Protein AF-A0A3D8L583-F1 (afdb_monomer_lite)

Sequence (88 aa):
MHFIIDTAKVVEVFCFIDDFCKEVQEYFASHPLPKGLSEKHPAGRRPALSESEVLTILTLYHLSGFKCFEYYYERLVLGELKNDRLRH

Secondary structure (DSSP, 8-state):
------HHHHHHHHHHHHHHHHHHHHHHHHSPPPTTS------SS--SS-HHHHHHHHHHHHHHT-S-HHHHIIIIIIIIIHHHTT--

pLDDT: mean 82.74, std 15.26, range [38.44, 97.69]

Foldseek 3Di:
DPPPDDVVVLVVLLVVLVVVVVVVVVVCVVVPDPPPPPPPPPPVDDDPDDPSRVVSLVVCVVVVPDPDSVVSCVCPVVNPVVVVVVVD

Structure (mmCIF, N/CA/C/O backbone):
data_AF-A0A3D8L583-F1
#
_entry.id   AF-A0A3D8L583-F1
#
loop_
_atom_site.group_PDB
_atom_site.id
_atom_site.type_symbol
_atom_site.label_atom_id
_atom_site.label_alt_id
_atom_site.label_comp_id
_atom_site.label_asym_id
_atom_site.label_entity_id
_atom_site.label_seq_id
_atom_site.pdbx_PDB_ins_code
_atom_site.Cartn_x
_atom_site.Cartn_y
_atom_site.Cartn_z
_atom_site.occupancy
_atom_site.B_iso_or_equiv
_atom_site.auth_seq_id
_atom_site.auth_comp_id
_atom_site.auth_asym_id
_atom_site.auth_atom_id
_atom_site.pdbx_PDB_model_num
ATOM 1 N N . MET A 1 1 ? -15.841 7.367 17.463 1.00 42.56 1 MET A N 1
ATOM 2 C CA . MET A 1 1 ? -15.905 6.590 16.205 1.00 42.56 1 MET A CA 1
ATOM 3 C C . MET A 1 1 ? -15.085 5.329 16.379 1.00 42.56 1 MET A C 1
ATOM 5 O O . MET A 1 1 ? -13.863 5.417 16.445 1.00 42.56 1 MET A O 1
ATOM 9 N N . HIS A 1 2 ? -15.765 4.197 16.533 1.00 44.06 2 HIS A N 1
ATOM 10 C CA . HIS A 1 2 ? -15.171 2.872 16.415 1.00 44.06 2 HIS A CA 1
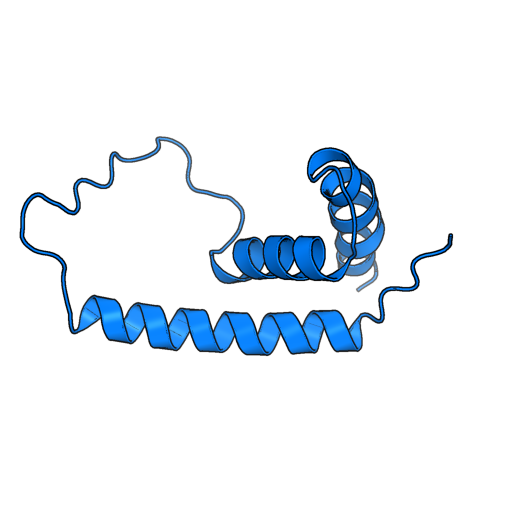ATOM 11 C C . HIS A 1 2 ? -15.243 2.535 14.924 1.00 44.06 2 HIS A C 1
ATOM 13 O O . HIS A 1 2 ? -16.334 2.383 14.380 1.00 44.06 2 HIS A O 1
ATOM 19 N N . PHE A 1 3 ? -14.108 2.603 14.235 1.00 55.22 3 PHE A N 1
ATOM 20 C CA . PHE A 1 3 ? -14.027 2.225 12.829 1.00 55.22 3 PHE A CA 1
ATOM 21 C C . PHE A 1 3 ? -13.938 0.697 12.839 1.00 55.22 3 PHE A C 1
ATOM 23 O O . PHE A 1 3 ? -12.857 0.151 13.022 1.00 55.22 3 PHE A O 1
ATOM 30 N N . ILE A 1 4 ? -15.081 0.009 12.777 1.00 58.09 4 ILE A N 1
ATOM 31 C CA . ILE A 1 4 ? -15.085 -1.444 12.582 1.00 58.09 4 ILE A CA 1
ATOM 32 C C . ILE A 1 4 ? -14.661 -1.646 11.136 1.00 58.09 4 ILE A C 1
ATOM 34 O O . ILE A 1 4 ? -15.457 -1.471 10.212 1.00 58.09 4 ILE A O 1
ATOM 38 N N . ILE A 1 5 ? -13.377 -1.914 10.941 1.00 68.31 5 ILE A N 1
ATOM 39 C CA . ILE A 1 5 ? -12.897 -2.394 9.661 1.00 68.31 5 ILE A CA 1
ATOM 40 C C . ILE A 1 5 ? -13.280 -3.855 9.571 1.00 68.31 5 ILE A C 1
ATOM 42 O O . ILE A 1 5 ? -12.873 -4.673 10.386 1.00 68.31 5 ILE A O 1
ATOM 46 N N . ASP A 1 6 ? -14.113 -4.151 8.585 1.00 82.19 6 ASP A N 1
ATOM 47 C CA . ASP A 1 6 ? -14.432 -5.514 8.215 1.00 82.19 6 ASP A CA 1
ATOM 48 C C . ASP A 1 6 ? -13.181 -6.146 7.592 1.00 82.19 6 ASP A C 1
ATOM 50 O O . ASP A 1 6 ? -12.798 -5.805 6.467 1.00 82.19 6 ASP A O 1
ATOM 54 N N . THR A 1 7 ? -12.523 -7.033 8.341 1.00 82.56 7 THR A N 1
ATOM 55 C CA . THR A 1 7 ? -11.310 -7.727 7.894 1.00 82.56 7 THR A CA 1
ATOM 56 C C . THR A 1 7 ? -11.540 -8.455 6.570 1.00 82.56 7 THR A C 1
ATOM 58 O O . THR A 1 7 ? -10.639 -8.472 5.734 1.00 82.56 7 THR A O 1
ATOM 61 N N . ALA A 1 8 ? -12.746 -8.975 6.305 1.00 87.81 8 ALA A N 1
ATOM 62 C CA . ALA A 1 8 ? -13.042 -9.638 5.036 1.00 87.81 8 ALA A CA 1
ATOM 63 C C . ALA A 1 8 ? -12.939 -8.668 3.849 1.00 87.81 8 ALA A C 1
ATOM 65 O O . ALA A 1 8 ? -12.362 -9.019 2.823 1.00 87.81 8 ALA A O 1
ATOM 66 N N . LYS A 1 9 ? -13.398 -7.421 4.014 1.00 88.12 9 LYS A N 1
ATOM 67 C CA . LYS A 1 9 ? -13.263 -6.379 2.981 1.00 88.12 9 LYS A CA 1
ATOM 68 C C . LYS A 1 9 ? -11.819 -5.942 2.782 1.00 88.12 9 LYS A C 1
ATOM 70 O O . LYS A 1 9 ? -11.423 -5.638 1.663 1.00 88.12 9 LYS A O 1
ATOM 75 N N . VAL A 1 10 ? -11.020 -5.902 3.850 1.00 89.19 10 VAL A N 1
ATOM 76 C CA . VAL A 1 10 ? -9.581 -5.612 3.734 1.00 89.19 10 VAL A CA 1
ATOM 77 C C . VAL A 1 10 ? -8.874 -6.705 2.949 1.00 89.19 10 VAL A C 1
ATOM 79 O O . VAL A 1 10 ? -8.084 -6.390 2.063 1.00 89.19 10 VAL A O 1
ATOM 82 N N . VAL A 1 11 ? -9.171 -7.970 3.250 1.00 91.44 11 VAL A N 1
ATOM 83 C CA . VAL A 1 11 ? -8.615 -9.116 2.524 1.00 91.44 11 VAL A CA 1
ATOM 84 C C . VAL A 1 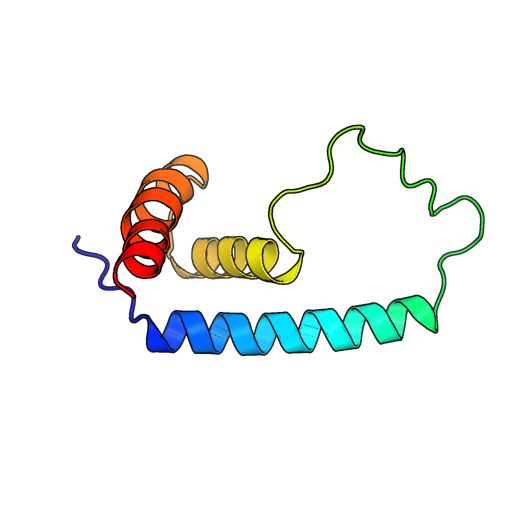11 ? -9.049 -9.084 1.061 1.00 91.44 11 VAL A C 1
ATOM 86 O O . VAL A 1 11 ? -8.208 -9.265 0.191 1.00 91.44 11 VAL A O 1
ATOM 89 N N . GLU A 1 12 ? -10.316 -8.782 0.778 1.00 93.19 12 GLU A N 1
ATOM 90 C CA . GLU A 1 12 ? -10.818 -8.633 -0.590 1.00 93.19 12 GLU A CA 1
ATOM 91 C C . GLU A 1 12 ? -10.044 -7.549 -1.359 1.00 93.19 12 GLU A C 1
ATOM 93 O O . GLU A 1 12 ? -9.501 -7.823 -2.428 1.00 93.19 12 GLU A O 1
ATOM 98 N N . VAL A 1 13 ? -9.908 -6.347 -0.785 1.00 93.25 13 VAL A N 1
ATOM 99 C CA . VAL A 1 13 ? -9.122 -5.251 -1.382 1.00 93.25 13 VAL A CA 1
ATOM 100 C C . VAL A 1 13 ? -7.663 -5.662 -1.589 1.00 93.25 13 VAL A C 1
ATOM 102 O O . VAL A 1 13 ? -7.100 -5.379 -2.646 1.00 93.25 13 VAL A O 1
ATOM 105 N N . PHE A 1 14 ? -7.055 -6.345 -0.615 1.00 94.38 14 PHE A N 1
ATOM 106 C CA . PHE A 1 14 ? -5.686 -6.842 -0.738 1.00 94.38 14 PHE A CA 1
ATOM 107 C C . PHE A 1 14 ? -5.552 -7.844 -1.888 1.00 94.38 14 PHE A C 1
ATOM 109 O O . PHE A 1 14 ? -4.634 -7.703 -2.685 1.00 94.38 14 PHE A O 1
ATOM 116 N N . CYS A 1 15 ? -6.466 -8.811 -2.018 1.00 96.25 15 CYS A N 1
ATOM 117 C CA . CYS A 1 15 ? -6.447 -9.787 -3.109 1.00 96.25 15 CYS A CA 1
ATOM 118 C C . CYS A 1 15 ? -6.521 -9.106 -4.480 1.00 96.25 15 CYS A C 1
ATOM 120 O O . CYS A 1 15 ? -5.695 -9.394 -5.342 1.00 96.25 15 CYS A O 1
ATOM 122 N N . PHE A 1 16 ? -7.436 -8.146 -4.658 1.00 97.00 16 PHE A N 1
ATOM 123 C CA . PHE A 1 16 ? -7.528 -7.380 -5.906 1.00 97.00 16 PHE A CA 1
ATOM 124 C C . PHE A 1 16 ? -6.237 -6.618 -6.225 1.00 97.00 16 PHE A C 1
ATOM 126 O O . PHE A 1 16 ? -5.797 -6.590 -7.373 1.00 97.00 16 PHE A O 1
ATOM 133 N N . ILE A 1 17 ? -5.622 -5.994 -5.219 1.00 97.69 17 ILE A N 1
ATOM 134 C CA . ILE A 1 17 ? -4.376 -5.241 -5.394 1.00 97.69 17 ILE A CA 1
ATOM 135 C C . ILE A 1 17 ? -3.195 -6.175 -5.667 1.00 97.69 17 ILE A C 1
ATOM 137 O O . ILE A 1 17 ? -2.332 -5.840 -6.473 1.00 97.69 17 ILE A O 1
ATOM 141 N N . ASP A 1 18 ? -3.135 -7.330 -5.010 1.00 96.75 18 ASP A N 1
ATOM 142 C CA . ASP A 1 18 ? -2.072 -8.310 -5.209 1.00 96.75 18 ASP A CA 1
ATOM 143 C C . ASP A 1 18 ?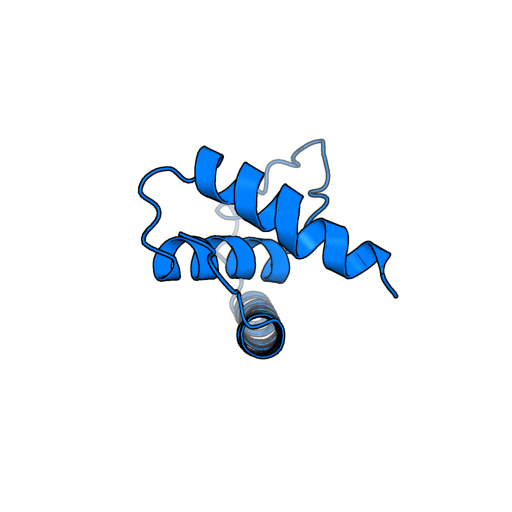 -2.101 -8.888 -6.628 1.00 96.75 18 ASP A C 1
ATOM 145 O O . ASP A 1 18 ? -1.059 -8.959 -7.282 1.00 96.75 18 ASP A O 1
ATOM 149 N N . ASP A 1 19 ? -3.288 -9.212 -7.145 1.00 97.50 19 ASP A N 1
ATOM 150 C CA . ASP A 1 19 ? -3.452 -9.664 -8.528 1.00 97.50 19 ASP A CA 1
ATOM 151 C C . ASP A 1 19 ? -3.129 -8.549 -9.531 1.00 97.50 19 ASP A C 1
ATOM 153 O O . ASP A 1 19 ? -2.358 -8.774 -10.466 1.00 97.50 19 ASP A O 1
ATOM 157 N N . PHE A 1 20 ? -3.575 -7.314 -9.271 1.00 96.94 20 PHE A N 1
ATOM 158 C CA . PHE A 1 20 ? -3.173 -6.147 -10.062 1.00 96.94 20 PHE A CA 1
ATOM 159 C C . PHE A 1 20 ? -1.647 -5.968 -10.102 1.00 96.94 20 PHE A C 1
ATOM 161 O O . PHE A 1 20 ? -1.077 -5.751 -11.170 1.00 96.94 20 PHE A O 1
ATOM 168 N N . CYS A 1 21 ? -0.957 -6.084 -8.963 1.00 95.88 21 CYS A N 1
ATOM 169 C CA . CYS A 1 21 ? 0.500 -5.974 -8.906 1.00 95.88 21 CYS A CA 1
ATOM 170 C C . CYS A 1 21 ? 1.194 -7.032 -9.771 1.00 95.88 21 CYS A C 1
ATOM 172 O O . CYS A 1 21 ? 2.159 -6.699 -10.460 1.00 95.88 21 CYS A O 1
ATOM 174 N N . LYS A 1 22 ? 0.714 -8.283 -9.766 1.00 95.12 22 LYS A N 1
ATOM 175 C CA . LYS A 1 22 ? 1.271 -9.358 -10.608 1.00 95.12 22 LYS A CA 1
ATOM 176 C C . LYS A 1 22 ? 1.116 -9.031 -12.089 1.00 95.12 22 LYS A C 1
ATOM 178 O O . LYS A 1 22 ? 2.106 -9.040 -12.818 1.00 95.12 22 LYS A O 1
ATOM 183 N N . GLU A 1 23 ? -0.093 -8.661 -12.511 1.00 96.56 23 GLU A N 1
ATOM 184 C CA . GLU A 1 23 ? -0.382 -8.303 -13.905 1.00 96.56 23 GLU A CA 1
ATOM 185 C C . GLU A 1 23 ? 0.458 -7.103 -14.369 1.00 96.56 23 GLU A C 1
ATOM 187 O O . GLU A 1 23 ? 1.022 -7.099 -15.465 1.00 96.56 23 GLU A O 1
ATOM 192 N N . VAL A 1 24 ? 0.610 -6.093 -13.510 1.00 94.06 24 VAL A N 1
ATOM 193 C CA . VAL A 1 24 ? 1.431 -4.910 -13.790 1.00 94.06 24 VAL A CA 1
ATOM 194 C C . VAL A 1 24 ? 2.914 -5.262 -13.892 1.00 94.06 24 VAL A C 1
ATOM 196 O O . VAL A 1 24 ? 3.608 -4.743 -14.770 1.00 94.06 24 VAL A O 1
ATOM 199 N N . GLN A 1 25 ? 3.420 -6.145 -13.030 1.00 92.12 25 GLN A N 1
ATOM 200 C CA . GLN A 1 25 ? 4.806 -6.604 -13.109 1.00 92.12 25 GLN A CA 1
ATOM 201 C C . GLN A 1 25 ? 5.074 -7.374 -14.409 1.00 92.12 25 GLN A C 1
ATOM 203 O O . GLN A 1 25 ? 6.090 -7.121 -15.062 1.00 92.12 25 GLN A O 1
ATOM 208 N N . GLU A 1 26 ? 4.156 -8.245 -14.834 1.00 93.88 26 GLU A N 1
ATOM 209 C CA . GLU A 1 26 ? 4.234 -8.941 -16.126 1.00 93.88 26 GLU A CA 1
ATOM 210 C C . GLU A 1 26 ? 4.182 -7.963 -17.311 1.00 93.88 26 GLU A C 1
ATOM 212 O O . GLU A 1 26 ? 4.967 -8.064 -18.265 1.00 93.88 26 GLU A O 1
ATOM 217 N N . TYR A 1 27 ? 3.310 -6.955 -17.232 1.00 93.94 27 TYR A N 1
ATOM 218 C CA . TYR A 1 27 ? 3.219 -5.903 -18.238 1.00 93.94 27 TYR A CA 1
ATOM 219 C C . TYR A 1 27 ? 4.525 -5.103 -18.349 1.00 93.94 27 TYR A C 1
ATOM 221 O O . TYR A 1 27 ? 5.045 -4.923 -19.450 1.00 93.94 27 TYR A O 1
ATOM 229 N N . PHE A 1 28 ? 5.116 -4.671 -17.233 1.00 89.50 28 PHE A N 1
ATOM 230 C CA . PHE A 1 28 ? 6.385 -3.935 -17.257 1.00 89.50 28 PHE A CA 1
ATOM 231 C C . PHE A 1 28 ? 7.575 -4.793 -17.692 1.00 89.50 28 PHE A C 1
ATOM 233 O O . PHE A 1 28 ? 8.494 -4.276 -18.327 1.00 89.50 28 PHE A O 1
ATOM 240 N N . ALA A 1 29 ? 7.565 -6.094 -17.393 1.00 89.44 29 ALA A N 1
ATOM 241 C CA . ALA A 1 29 ? 8.587 -7.016 -17.880 1.00 89.44 29 ALA A CA 1
ATOM 242 C C . ALA A 1 29 ? 8.544 -7.160 -19.412 1.00 89.44 29 ALA A C 1
ATOM 244 O O . ALA A 1 29 ? 9.593 -7.248 -20.051 1.00 89.44 29 ALA A O 1
ATOM 245 N N . SER A 1 30 ? 7.344 -7.141 -20.003 1.00 92.56 30 SER A N 1
ATOM 246 C CA . SER A 1 30 ? 7.147 -7.175 -21.459 1.00 92.56 30 SER A CA 1
ATOM 247 C C . SER A 1 30 ? 7.293 -5.804 -22.140 1.00 92.56 30 SER A C 1
ATOM 249 O O . SER A 1 30 ? 7.576 -5.753 -23.337 1.00 92.56 30 SER A O 1
ATOM 251 N N . HIS A 1 31 ? 7.179 -4.703 -21.388 1.00 89.62 31 HIS A N 1
ATOM 252 C CA . HIS A 1 31 ? 7.286 -3.321 -21.874 1.00 89.62 31 HIS A CA 1
ATOM 253 C C . HIS A 1 31 ? 8.364 -2.536 -21.105 1.00 89.62 31 HIS A C 1
ATOM 255 O O . HIS A 1 31 ? 8.049 -1.594 -20.368 1.00 89.62 31 HIS A O 1
ATOM 261 N N . PRO A 1 32 ? 9.651 -2.905 -21.250 1.00 84.62 32 PRO A N 1
ATOM 262 C CA . PRO A 1 32 ? 10.722 -2.270 -20.499 1.00 84.62 32 PRO A CA 1
ATOM 263 C C . PRO A 1 32 ? 10.853 -0.790 -20.867 1.00 84.62 32 PRO A C 1
ATOM 265 O O . PRO A 1 32 ? 10.791 -0.403 -22.037 1.00 84.62 32 PRO A O 1
ATOM 268 N N . LEU A 1 33 ? 11.092 0.043 -19.852 1.00 81.31 33 LEU A N 1
ATOM 269 C CA . LEU A 1 33 ? 11.380 1.459 -20.056 1.00 81.31 33 LEU A CA 1
ATOM 270 C C . LEU A 1 33 ? 12.641 1.641 -20.924 1.00 81.31 33 LEU A C 1
ATOM 272 O O . LEU A 1 33 ? 13.571 0.828 -20.845 1.00 81.31 33 LEU A O 1
ATOM 276 N N . PRO A 1 34 ? 12.722 2.731 -21.711 1.00 83.94 34 PRO A N 1
ATOM 277 C CA . PRO A 1 34 ? 13.930 3.073 -22.450 1.00 83.94 34 PRO A CA 1
ATOM 278 C C . PRO A 1 34 ? 15.172 3.072 -21.547 1.00 83.94 34 PRO A C 1
ATOM 280 O O . PRO A 1 34 ? 15.142 3.542 -20.404 1.00 83.94 34 PRO A O 1
ATOM 283 N N . LYS A 1 35 ? 16.284 2.543 -22.071 1.00 75.69 35 LYS A N 1
ATOM 284 C CA . LYS A 1 35 ? 17.567 2.490 -21.355 1.00 75.69 35 LYS A CA 1
ATOM 285 C C . LYS A 1 35 ? 17.951 3.893 -20.860 1.00 75.69 35 LYS A C 1
ATOM 287 O O . LYS A 1 35 ? 17.919 4.841 -21.635 1.00 75.69 35 LYS A O 1
ATOM 292 N N . GLY A 1 36 ? 18.316 4.003 -19.580 1.00 72.38 36 GLY A N 1
ATOM 293 C CA . GLY A 1 36 ? 18.696 5.267 -18.928 1.00 72.38 36 GLY A CA 1
ATOM 294 C C . GLY A 1 36 ? 17.588 5.955 -18.118 1.00 72.38 36 GLY A C 1
ATOM 295 O O . GLY A 1 36 ? 17.891 6.845 -17.338 1.00 72.38 36 GLY A O 1
ATOM 296 N N . LEU A 1 37 ? 16.324 5.525 -18.234 1.00 69.19 37 LEU A N 1
ATOM 297 C CA . LEU A 1 37 ? 15.227 6.006 -17.369 1.00 69.19 37 LEU A CA 1
ATOM 298 C C . LEU A 1 37 ? 15.020 5.132 -16.123 1.00 69.19 37 LEU A C 1
ATOM 300 O O . LEU A 1 37 ? 14.423 5.565 -15.143 1.00 69.19 37 LEU A O 1
ATOM 304 N N . SER A 1 38 ? 15.524 3.896 -16.156 1.00 61.47 38 SER A N 1
ATOM 305 C CA . SER A 1 38 ? 15.474 2.936 -15.051 1.00 61.47 38 SER A CA 1
ATOM 306 C C . SER A 1 38 ? 16.775 2.945 -14.240 1.00 61.47 38 SER A C 1
ATOM 308 O O . SER A 1 38 ? 17.347 1.893 -13.948 1.00 61.47 38 SER A O 1
ATOM 310 N N . GLU A 1 39 ? 17.269 4.118 -13.855 1.00 58.75 39 GLU A N 1
ATOM 311 C CA . GLU A 1 39 ? 18.253 4.186 -12.775 1.00 58.75 39 GLU A CA 1
ATOM 312 C C . GLU A 1 39 ? 17.506 4.057 -11.446 1.00 58.75 39 GLU A C 1
ATOM 314 O O . GLU A 1 39 ? 17.209 5.028 -10.754 1.00 58.75 39 GLU A O 1
ATOM 319 N N . LYS A 1 40 ? 17.162 2.815 -11.077 1.00 62.59 40 LYS A N 1
ATOM 320 C CA . LYS A 1 40 ? 16.841 2.516 -9.681 1.00 62.59 40 LYS A CA 1
ATOM 321 C C . LYS A 1 40 ? 18.134 2.728 -8.903 1.00 62.59 40 LYS A C 1
ATOM 323 O O . LYS A 1 40 ? 18.961 1.821 -8.826 1.00 62.59 40 LYS A O 1
ATOM 328 N N . HIS A 1 41 ? 18.319 3.924 -8.347 1.00 63.31 41 HIS A N 1
ATOM 329 C CA . HIS A 1 41 ? 19.318 4.127 -7.309 1.00 63.31 41 HIS A CA 1
ATOM 330 C C . HIS A 1 41 ? 19.084 3.041 -6.257 1.00 63.31 41 HIS A C 1
ATOM 332 O O . HIS A 1 41 ? 17.961 2.942 -5.747 1.00 63.31 41 HIS A O 1
ATOM 338 N N . PRO A 1 42 ? 20.071 2.179 -5.965 1.00 61.47 42 PRO A N 1
ATOM 339 C CA . PRO A 1 42 ? 19.882 1.148 -4.969 1.00 61.47 42 PRO A CA 1
ATOM 340 C C . PRO A 1 42 ? 19.672 1.851 -3.633 1.00 61.47 42 PRO A C 1
ATOM 342 O O . PRO A 1 42 ? 20.612 2.350 -3.015 1.00 61.47 42 PRO A O 1
ATOM 345 N N . ALA A 1 43 ? 18.416 1.923 -3.194 1.00 62.72 43 ALA A N 1
ATOM 346 C CA . ALA A 1 43 ? 18.112 2.268 -1.824 1.00 62.72 43 ALA A CA 1
ATOM 347 C C . ALA A 1 43 ? 18.854 1.238 -0.967 1.00 62.72 43 ALA A C 1
ATOM 349 O O . ALA A 1 43 ? 18.600 0.038 -1.075 1.00 62.72 43 ALA A O 1
ATOM 350 N N . GLY A 1 44 ? 19.808 1.686 -0.145 1.00 73.00 44 GLY A N 1
ATOM 351 C CA . GLY A 1 44 ? 20.637 0.785 0.666 1.00 73.00 44 GLY A CA 1
ATOM 352 C C . GLY A 1 44 ? 19.823 -0.105 1.616 1.00 73.00 44 GLY A C 1
ATOM 353 O O . GLY A 1 44 ? 20.333 -1.095 2.133 1.00 73.00 44 GLY A O 1
ATOM 354 N N . ARG A 1 45 ? 18.538 0.216 1.817 1.00 76.62 45 ARG A N 1
ATOM 355 C CA . ARG A 1 45 ? 17.575 -0.565 2.585 1.00 76.62 45 ARG A CA 1
ATOM 356 C C . ARG A 1 45 ? 16.521 -1.176 1.666 1.00 76.62 45 ARG A C 1
ATOM 358 O O . ARG A 1 45 ? 15.797 -0.458 0.981 1.00 76.62 45 ARG A O 1
ATOM 365 N N . ARG A 1 46 ? 16.377 -2.500 1.735 1.00 77.62 46 ARG A N 1
ATOM 366 C CA . ARG A 1 46 ? 15.229 -3.199 1.146 1.00 77.62 46 ARG A CA 1
ATOM 367 C C . ARG A 1 46 ? 13.956 -2.826 1.923 1.00 77.62 46 ARG A C 1
ATOM 369 O O . ARG A 1 46 ? 13.986 -2.899 3.157 1.00 77.62 46 ARG A O 1
ATOM 376 N N . PRO A 1 47 ? 12.868 -2.414 1.249 1.00 81.69 47 PRO A N 1
ATOM 377 C CA . PRO A 1 47 ? 11.578 -2.211 1.899 1.00 81.69 47 PRO A CA 1
ATOM 378 C C . PRO A 1 47 ? 11.134 -3.480 2.632 1.00 81.69 47 PRO A C 1
ATOM 380 O O . PRO A 1 47 ? 11.372 -4.587 2.157 1.00 81.69 47 PRO A O 1
ATOM 383 N N . ALA A 1 48 ? 10.517 -3.313 3.803 1.00 85.94 48 ALA A N 1
ATOM 384 C CA . ALA A 1 48 ? 9.971 -4.432 4.575 1.00 85.94 48 ALA A CA 1
ATOM 385 C C . ALA A 1 48 ? 8.561 -4.837 4.114 1.00 85.94 48 ALA A C 1
ATOM 387 O O . ALA A 1 48 ? 8.122 -5.937 4.427 1.00 85.94 48 ALA A O 1
ATOM 388 N N . LEU A 1 49 ? 7.872 -3.941 3.403 1.00 89.69 49 LEU A N 1
ATOM 389 C CA . LEU A 1 49 ? 6.552 -4.164 2.826 1.00 89.69 49 LEU A CA 1
ATOM 390 C C . LEU A 1 49 ? 6.687 -4.393 1.322 1.00 89.69 49 LEU A C 1
ATOM 392 O O . LEU A 1 49 ? 7.487 -3.728 0.655 1.00 89.69 49 LEU A O 1
ATOM 396 N N . SER A 1 50 ? 5.885 -5.315 0.811 1.00 91.81 50 SER A N 1
ATOM 397 C CA . SER A 1 50 ? 5.671 -5.532 -0.617 1.00 91.81 50 SER A CA 1
ATOM 398 C C . SER A 1 50 ? 4.896 -4.375 -1.261 1.00 91.81 50 SER A C 1
ATOM 400 O O . SER A 1 50 ? 4.249 -3.575 -0.583 1.00 91.81 50 SER A O 1
ATOM 402 N N . GLU A 1 51 ? 4.949 -4.286 -2.593 1.00 92.56 51 GLU A N 1
ATOM 403 C CA . GLU A 1 51 ? 4.199 -3.281 -3.360 1.00 92.56 51 GLU A CA 1
ATOM 404 C C . GLU A 1 51 ? 2.684 -3.411 -3.127 1.00 92.56 51 GLU A C 1
ATOM 406 O O . GLU A 1 51 ? 2.017 -2.398 -2.912 1.00 92.56 51 GLU A O 1
ATOM 411 N N . SER A 1 52 ? 2.151 -4.640 -3.073 1.00 95.38 52 SER A N 1
ATOM 412 C CA . SER A 1 52 ? 0.730 -4.889 -2.807 1.00 95.38 52 SER A CA 1
ATOM 413 C C . SER A 1 52 ? 0.311 -4.470 -1.395 1.00 95.38 52 SER A C 1
ATOM 415 O O . SER A 1 52 ? -0.728 -3.826 -1.233 1.00 95.38 52 SER A O 1
ATOM 417 N N . GLU A 1 53 ? 1.133 -4.720 -0.369 1.00 92.38 53 GLU A N 1
ATOM 418 C CA . GLU A 1 53 ? 0.874 -4.231 0.996 1.00 92.38 53 GLU A CA 1
ATOM 419 C C . GLU A 1 53 ? 0.856 -2.696 1.061 1.00 92.38 53 GLU A C 1
ATOM 421 O O . GLU A 1 53 ? -0.054 -2.111 1.654 1.00 92.38 53 GLU A O 1
ATOM 426 N N . VAL A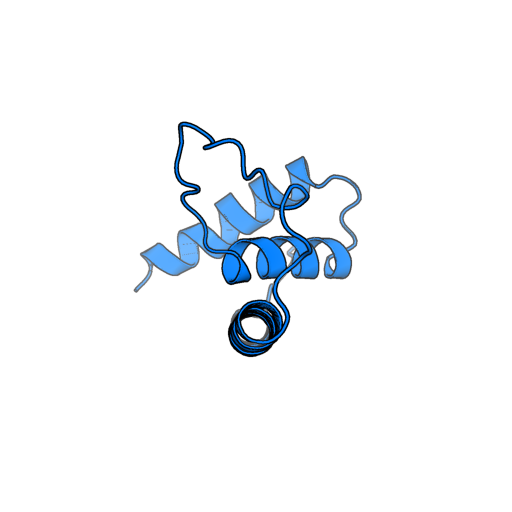 1 54 ? 1.826 -2.028 0.425 1.00 93.94 54 VAL A N 1
ATOM 427 C CA . VAL A 1 54 ? 1.890 -0.557 0.392 1.00 93.94 54 VAL A CA 1
ATOM 428 C C . VAL A 1 54 ? 0.666 0.025 -0.317 1.00 93.94 54 VAL A C 1
ATOM 430 O O . VAL A 1 54 ? 0.018 0.927 0.220 1.00 93.94 54 VAL A O 1
ATOM 433 N N . LEU A 1 55 ? 0.312 -0.501 -1.491 1.00 95.75 55 LEU A N 1
ATOM 434 C CA . LEU A 1 55 ? -0.855 -0.043 -2.245 1.00 95.75 55 LEU A CA 1
ATOM 435 C C . LEU A 1 55 ? -2.165 -0.299 -1.497 1.00 95.75 55 LEU A C 1
ATOM 437 O O . LEU A 1 55 ? -3.055 0.551 -1.528 1.00 95.75 55 LEU A O 1
ATOM 441 N N . THR A 1 56 ? -2.271 -1.408 -0.765 1.00 94.69 56 THR A N 1
ATOM 442 C CA . THR A 1 56 ? -3.439 -1.701 0.078 1.00 94.69 56 THR A CA 1
ATOM 443 C C . THR A 1 56 ? -3.578 -0.678 1.199 1.00 94.69 56 THR A C 1
ATOM 445 O O . THR A 1 56 ? -4.650 -0.101 1.377 1.00 94.69 56 THR A O 1
ATOM 448 N N . ILE A 1 57 ? -2.486 -0.374 1.909 1.00 93.81 57 ILE A N 1
ATOM 449 C CA . ILE A 1 57 ? -2.469 0.640 2.973 1.00 93.81 57 ILE A CA 1
ATOM 450 C C . ILE A 1 57 ? -2.903 2.010 2.436 1.00 93.81 57 ILE A C 1
ATOM 452 O O . ILE A 1 57 ? -3.704 2.687 3.085 1.00 93.81 57 ILE A O 1
ATOM 456 N N . LEU A 1 58 ? -2.402 2.409 1.265 1.00 95.25 58 LEU A N 1
ATOM 457 C CA . LEU A 1 58 ? -2.745 3.683 0.627 1.00 95.25 58 LEU A CA 1
ATOM 458 C C . LEU A 1 58 ? -4.196 3.715 0.139 1.00 95.25 58 LEU A C 1
ATOM 460 O O . LEU A 1 58 ? -4.902 4.697 0.358 1.00 95.25 58 LEU A O 1
ATOM 464 N N . THR A 1 59 ? -4.671 2.635 -0.476 1.00 94.44 59 THR A N 1
ATOM 465 C CA . THR A 1 59 ? -6.056 2.535 -0.955 1.00 94.44 59 THR A CA 1
ATOM 466 C C . THR A 1 59 ? -7.032 2.658 0.210 1.00 94.44 59 THR A C 1
ATOM 468 O O . THR A 1 59 ? -7.942 3.485 0.181 1.00 94.44 59 THR A O 1
ATOM 471 N N . LEU A 1 60 ? -6.794 1.912 1.289 1.00 92.12 60 LEU A N 1
ATOM 472 C CA . LEU A 1 60 ? -7.598 1.994 2.505 1.00 92.12 60 LEU A CA 1
ATOM 473 C C . LEU A 1 60 ? -7.524 3.382 3.156 1.00 92.12 60 LEU A C 1
ATOM 475 O O . LEU A 1 60 ? -8.548 3.873 3.628 1.00 92.12 60 LEU A O 1
ATOM 479 N N . TYR A 1 61 ? -6.372 4.060 3.121 1.00 93.31 61 TYR A N 1
ATOM 480 C CA . TYR A 1 61 ? -6.267 5.448 3.577 1.00 93.31 61 TYR A CA 1
ATOM 481 C C . TYR A 1 61 ? -7.224 6.361 2.804 1.00 93.31 61 TYR A C 1
ATOM 483 O O . TYR A 1 61 ? -8.028 7.066 3.417 1.00 93.31 61 TYR A O 1
ATOM 491 N N . HIS A 1 62 ? -7.208 6.295 1.473 1.00 92.38 62 HIS A N 1
ATOM 492 C CA . HIS A 1 62 ? -8.086 7.111 0.635 1.00 92.38 62 HIS A CA 1
ATOM 493 C C . HIS A 1 62 ? -9.574 6.790 0.838 1.00 92.38 62 HIS A C 1
ATOM 495 O O . HIS A 1 62 ? -10.398 7.704 0.836 1.00 92.38 62 HIS A O 1
ATOM 501 N N . LEU A 1 63 ? -9.918 5.524 1.086 1.00 89.56 63 LEU A N 1
ATOM 502 C CA . LEU A 1 63 ? -11.295 5.102 1.368 1.00 89.56 63 LEU A CA 1
ATOM 503 C C . LEU A 1 63 ? -11.758 5.442 2.795 1.00 89.56 63 LEU A C 1
ATOM 505 O O . LEU A 1 63 ? -12.952 5.595 3.040 1.00 89.56 63 LEU A O 1
ATOM 509 N N . SER A 1 64 ? -10.832 5.577 3.744 1.00 87.56 64 SER A N 1
ATOM 510 C CA . SER A 1 64 ? -11.147 5.789 5.163 1.00 87.56 64 SER A CA 1
ATOM 511 C C . SER A 1 64 ? -11.644 7.202 5.500 1.00 87.56 64 SER A C 1
ATOM 513 O O . SER A 1 64 ? -12.209 7.416 6.574 1.00 87.56 64 SER A 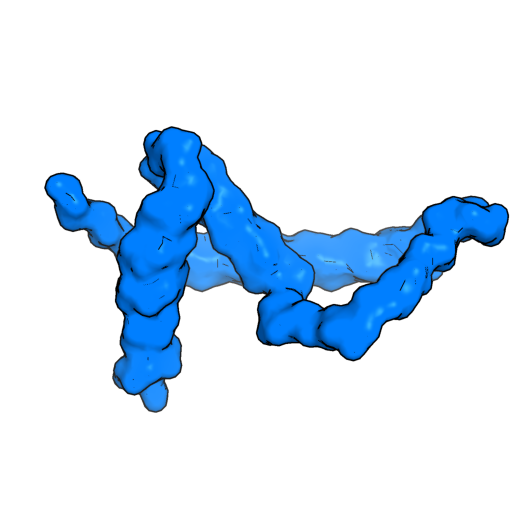O 1
ATOM 515 N N . GLY A 1 65 ? -11.409 8.185 4.621 1.00 87.19 65 GLY A N 1
ATOM 516 C CA . GLY A 1 65 ? -11.745 9.594 4.860 1.00 87.19 65 GLY A CA 1
ATOM 517 C C . GLY A 1 65 ? -10.845 10.303 5.884 1.00 87.19 65 GLY A C 1
ATOM 518 O O . GLY A 1 65 ? -11.152 11.421 6.310 1.00 87.19 65 GLY A O 1
ATOM 519 N N . PHE A 1 66 ? -9.734 9.684 6.296 1.00 89.88 66 PHE A N 1
ATOM 520 C CA . PHE A 1 66 ? -8.756 10.313 7.181 1.00 89.88 66 PHE A CA 1
ATOM 521 C C . PHE A 1 66 ? -8.044 11.468 6.471 1.00 89.88 66 PHE A C 1
ATOM 523 O O . PHE A 1 66 ? -7.555 11.339 5.354 1.00 89.88 66 PHE A O 1
ATOM 530 N N . LYS A 1 67 ? -7.918 12.605 7.158 1.00 91.69 67 LYS A N 1
ATOM 531 C CA . LYS A 1 67 ? -7.221 13.782 6.613 1.00 91.69 67 LYS A CA 1
ATOM 532 C C . LYS A 1 67 ? -5.701 13.677 6.720 1.00 91.69 67 LYS A C 1
ATOM 534 O O . LYS A 1 67 ? -5.001 14.212 5.873 1.00 91.69 67 LYS A O 1
ATOM 539 N N . CYS A 1 68 ? -5.203 12.975 7.737 1.00 94.88 68 CYS A N 1
ATOM 540 C CA . CYS A 1 68 ? -3.774 12.850 8.014 1.00 94.88 68 CYS A CA 1
ATOM 541 C C . CYS A 1 68 ? -3.342 11.390 7.890 1.00 94.88 68 CYS A C 1
ATOM 543 O O . CYS A 1 68 ? -3.852 10.536 8.619 1.00 94.88 68 CYS A O 1
ATOM 545 N N . PHE A 1 69 ? -2.393 11.122 6.989 1.00 94.00 69 PHE A N 1
ATOM 546 C CA . PHE A 1 69 ? -1.871 9.774 6.759 1.00 94.00 69 PHE A CA 1
ATOM 547 C C . PHE A 1 69 ? -1.174 9.200 7.995 1.00 94.00 69 PHE A C 1
ATOM 549 O O . PHE A 1 69 ? -1.408 8.048 8.336 1.00 94.00 69 PHE A O 1
ATOM 556 N N . GLU A 1 70 ? -0.382 10.009 8.703 1.00 94.88 70 GLU A N 1
ATOM 557 C CA . GLU A 1 70 ? 0.298 9.599 9.940 1.00 94.88 70 GLU A CA 1
ATOM 558 C C . GLU A 1 70 ? -0.701 9.056 10.969 1.00 94.88 70 GLU A C 1
ATOM 560 O O . GLU A 1 70 ? -0.588 7.918 11.416 1.00 94.88 70 GLU A O 1
ATOM 565 N N . TYR A 1 71 ? -1.765 9.820 11.235 1.00 93.25 71 TYR A N 1
ATOM 566 C CA . TYR A 1 71 ? -2.808 9.422 12.177 1.00 93.25 71 TYR A CA 1
ATOM 567 C C . TYR A 1 71 ? -3.550 8.147 11.750 1.00 93.25 71 TYR A C 1
ATOM 569 O O . TYR A 1 71 ? -3.883 7.305 12.583 1.00 93.25 71 TYR A O 1
ATOM 577 N N . TYR A 1 72 ? -3.815 7.996 10.452 1.00 93.19 72 TYR A N 1
ATOM 578 C CA . TYR A 1 72 ? -4.385 6.771 9.893 1.00 93.19 72 TYR A CA 1
ATOM 579 C C . TYR A 1 72 ? -3.451 5.572 10.106 1.00 93.19 72 TYR A C 1
ATOM 581 O O . TYR A 1 72 ? -3.880 4.521 10.584 1.00 93.19 72 TYR A O 1
ATOM 589 N N . TYR A 1 73 ? -2.170 5.739 9.786 1.00 93.06 73 TYR A N 1
ATOM 590 C CA . TYR A 1 73 ? -1.185 4.671 9.823 1.00 93.06 73 TYR A CA 1
ATOM 591 C C . TYR A 1 73 ? -0.946 4.173 11.253 1.00 93.06 73 TYR A C 1
ATOM 593 O O . TYR A 1 73 ? -0.998 2.971 11.512 1.00 93.06 73 TYR A O 1
ATOM 601 N N . GLU A 1 74 ? -0.760 5.086 12.206 1.00 91.81 74 GLU A N 1
ATOM 602 C CA . GLU A 1 74 ? -0.565 4.727 13.612 1.00 91.81 74 GLU A CA 1
ATOM 603 C C . GLU A 1 74 ? -1.791 4.034 14.205 1.00 91.81 74 GLU A C 1
ATOM 605 O O . GLU A 1 74 ? -1.676 2.990 14.848 1.00 91.81 74 GLU A O 1
ATOM 610 N N . ARG A 1 75 ? -2.978 4.600 13.975 1.00 86.94 75 ARG A N 1
ATOM 611 C CA . ARG A 1 75 ? -4.195 4.133 14.637 1.00 86.94 75 ARG A CA 1
ATOM 612 C C . ARG A 1 75 ? -4.733 2.845 14.029 1.00 86.94 75 ARG A C 1
ATOM 614 O O . ARG A 1 75 ? -5.182 1.977 14.769 1.00 86.94 75 ARG A O 1
ATOM 621 N N . LEU A 1 76 ? -4.714 2.723 12.705 1.00 85.69 76 LEU A N 1
ATOM 622 C CA . LEU 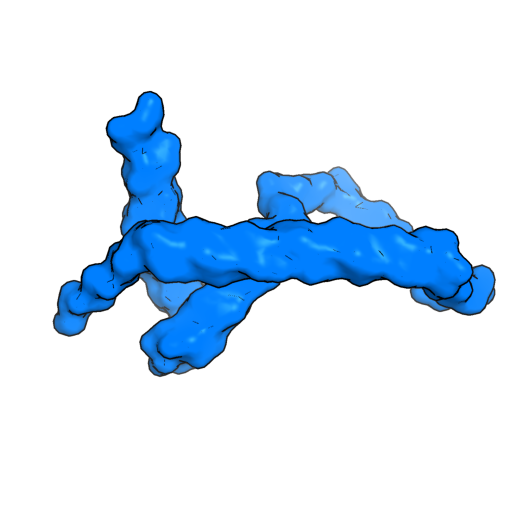A 1 76 ? -5.351 1.609 12.013 1.00 85.69 76 LEU A CA 1
ATOM 623 C C . LEU A 1 76 ? -4.360 0.530 11.587 1.00 85.69 76 LEU A C 1
ATOM 625 O O . LEU A 1 76 ? -4.591 -0.646 11.854 1.00 85.69 76 LEU A O 1
ATOM 629 N N . VAL A 1 77 ? -3.262 0.911 10.933 1.00 86.56 77 VAL A N 1
ATOM 630 C CA . VAL A 1 77 ? -2.314 -0.063 10.375 1.00 86.56 77 VAL A CA 1
ATOM 631 C C . VAL A 1 77 ? -1.491 -0.695 11.493 1.00 86.56 77 VAL A C 1
ATOM 633 O O . VAL A 1 77 ? -1.434 -1.918 11.608 1.00 86.56 77 VAL A O 1
ATOM 636 N N . LEU A 1 78 ? -0.888 0.128 12.355 1.00 88.25 78 LEU A N 1
ATOM 637 C CA . LEU A 1 78 ? -0.102 -0.361 13.491 1.00 88.25 78 LEU A CA 1
ATOM 638 C C . LEU A 1 78 ? -0.965 -0.793 14.682 1.00 88.25 78 LEU A C 1
ATOM 640 O O . LEU A 1 78 ? -0.526 -1.648 15.450 1.00 88.25 78 LEU A O 1
ATOM 644 N N . GLY A 1 79 ? -2.153 -0.206 14.835 1.00 83.75 79 GLY A N 1
ATOM 645 C CA . GLY A 1 79 ? -3.098 -0.530 15.901 1.00 83.75 79 GLY A CA 1
ATOM 646 C C . GLY A 1 79 ? -3.944 -1.762 15.592 1.00 83.75 79 GLY A C 1
ATOM 647 O O . GLY A 1 79 ? -3.751 -2.811 16.193 1.00 83.75 79 GLY A O 1
ATOM 648 N N . GLU A 1 80 ? -4.893 -1.654 14.669 1.00 79.19 80 GLU A N 1
ATOM 649 C CA . GLU A 1 80 ? -5.890 -2.709 14.431 1.00 79.19 80 GLU A CA 1
ATOM 650 C C . GLU A 1 80 ? -5.326 -3.852 13.564 1.00 79.19 80 GLU A C 1
ATOM 652 O O . GLU A 1 80 ? -5.287 -5.005 13.994 1.00 79.19 80 GLU A O 1
ATOM 657 N N . LEU A 1 81 ? -4.799 -3.540 12.373 1.00 77.56 81 LEU A N 1
ATOM 658 C CA . LEU A 1 81 ? -4.397 -4.553 11.382 1.00 77.56 81 LEU A CA 1
ATOM 659 C C . LEU A 1 81 ? -3.164 -5.365 11.808 1.00 77.56 81 LEU A C 1
ATOM 661 O O . LEU A 1 81 ? -3.087 -6.570 11.564 1.00 77.56 81 LEU A O 1
ATOM 665 N N . LYS A 1 82 ? -2.188 -4.734 12.470 1.00 75.94 82 LYS A N 1
ATOM 666 C CA . LYS A 1 82 ? -0.997 -5.436 12.973 1.00 75.94 82 LYS A CA 1
ATOM 667 C C . LYS A 1 82 ? -1.328 -6.410 14.105 1.00 75.94 82 LYS A C 1
ATOM 669 O O . LYS A 1 82 ? -0.708 -7.468 14.188 1.00 75.94 82 LYS A O 1
ATOM 674 N N . ASN A 1 83 ? -2.273 -6.054 14.973 1.00 62.50 83 ASN A N 1
ATOM 675 C CA . ASN A 1 83 ? -2.661 -6.899 16.100 1.00 62.50 83 ASN A CA 1
ATOM 676 C C . ASN A 1 83 ? -3.508 -8.099 15.657 1.00 62.50 83 ASN A C 1
ATOM 678 O O . ASN A 1 83 ? -3.421 -9.150 16.287 1.00 62.50 83 ASN A O 1
ATOM 682 N N . ASP A 1 84 ? -4.261 -7.979 14.561 1.00 58.66 84 ASP A N 1
ATOM 683 C CA . ASP A 1 84 ? -5.027 -9.094 13.989 1.00 58.66 84 ASP A CA 1
ATOM 684 C C . ASP A 1 84 ? -4.102 -10.208 13.462 1.00 58.66 84 ASP A C 1
ATOM 686 O O . ASP A 1 84 ? -4.330 -11.394 13.695 1.00 58.66 84 ASP A O 1
ATOM 690 N N . ARG A 1 85 ? -2.954 -9.832 12.876 1.00 54.09 85 ARG A N 1
ATOM 691 C CA . ARG A 1 85 ? -1.922 -10.775 12.400 1.00 54.09 85 ARG A CA 1
ATOM 692 C C . ARG A 1 85 ? -1.207 -11.553 13.521 1.00 54.09 85 ARG A C 1
ATOM 694 O O . ARG A 1 85 ? -0.482 -12.491 13.218 1.00 54.09 85 ARG A O 1
ATOM 701 N N . LEU A 1 86 ? -1.370 -11.156 14.789 1.00 43.31 86 LEU A N 1
ATOM 702 C CA . LEU A 1 86 ? -0.780 -11.812 15.970 1.00 43.31 86 LEU A CA 1
ATOM 703 C C . LEU A 1 86 ? -1.783 -12.688 16.743 1.00 43.31 86 LEU A C 1
ATOM 705 O O . LEU A 1 86 ? -1.427 -13.255 17.776 1.00 43.31 86 LEU A O 1
ATOM 709 N N . ARG A 1 87 ? -3.042 -12.764 16.292 1.00 44.12 87 ARG A N 1
ATOM 710 C CA . ARG A 1 87 ? -4.105 -13.564 16.929 1.00 44.12 87 ARG A CA 1
ATOM 711 C C . ARG A 1 87 ? -4.353 -14.920 16.257 1.00 44.12 87 ARG A C 1
ATOM 713 O O . ARG A 1 87 ? -5.200 -15.672 16.736 1.00 44.12 87 ARG A O 1
ATOM 720 N N . HIS A 1 88 ? -3.596 -15.234 15.211 1.00 38.44 88 HIS A N 1
ATOM 721 C CA . HIS A 1 88 ? -3.527 -16.536 14.547 1.00 38.44 88 HIS A CA 1
ATOM 722 C C . HIS A 1 88 ? -2.095 -17.065 14.602 1.00 38.44 88 HIS A C 1
ATOM 724 O O . HIS A 1 88 ? -1.948 -18.305 14.656 1.00 38.44 88 HIS A O 1
#

Radius of gyration: 16.07 Å; chains: 1; bounding box: 36×30×39 Å

Organism: NCBI:txid1400979